Protein AF-A0A2V9FAT7-F1 (afdb_monomer_lite)

Structure (mmCIF, N/CA/C/O backbone):
data_AF-A0A2V9FAT7-F1
#
_entry.id   AF-A0A2V9FAT7-F1
#
loop_
_atom_site.group_PDB
_atom_site.id
_atom_site.type_symbol
_atom_site.label_atom_id
_atom_site.label_alt_id
_atom_site.label_comp_id
_atom_site.label_asym_id
_atom_site.label_entity_id
_atom_site.label_seq_id
_atom_site.pdbx_PDB_ins_code
_atom_site.Cartn_x
_atom_site.Cartn_y
_atom_site.Cartn_z
_atom_site.occupancy
_atom_site.B_iso_or_equiv
_atom_site.auth_seq_id
_atom_site.auth_comp_id
_atom_site.auth_asym_id
_atom_site.auth_atom_id
_atom_site.pdbx_PDB_model_num
ATOM 1 N N . MET A 1 1 ? 10.345 2.982 7.760 1.00 61.91 1 MET A N 1
ATOM 2 C CA . MET A 1 1 ? 9.130 3.819 7.870 1.00 61.91 1 MET A CA 1
ATOM 3 C C . MET A 1 1 ? 7.849 2.994 8.003 1.00 61.91 1 MET A C 1
ATOM 5 O O . MET A 1 1 ? 7.134 3.186 8.974 1.00 61.91 1 MET A O 1
ATOM 9 N N . VAL A 1 2 ? 7.610 2.011 7.125 1.00 70.38 2 VAL A N 1
ATOM 10 C CA . VAL A 1 2 ? 6.390 1.168 7.096 1.00 70.38 2 VAL A CA 1
ATOM 11 C C . VAL A 1 2 ? 5.972 0.561 8.451 1.00 70.38 2 VAL A C 1
ATOM 13 O O . VAL A 1 2 ? 4.789 0.523 8.765 1.00 70.38 2 VAL A O 1
ATOM 16 N N . ARG A 1 3 ? 6.926 0.143 9.298 1.00 78.56 3 ARG A N 1
ATOM 17 C CA . ARG A 1 3 ? 6.622 -0.410 10.634 1.00 78.56 3 ARG A CA 1
ATOM 18 C C . ARG A 1 3 ? 5.947 0.590 11.582 1.00 78.56 3 ARG A C 1
ATOM 20 O O . ARG A 1 3 ? 5.138 0.171 12.395 1.00 78.56 3 ARG A O 1
ATOM 27 N N . GLY A 1 4 ? 6.286 1.878 11.497 1.00 88.50 4 GLY A N 1
ATOM 28 C CA . GLY A 1 4 ? 5.705 2.904 12.371 1.00 88.50 4 GLY A CA 1
ATOM 29 C C . GLY A 1 4 ? 4.257 3.209 12.000 1.00 88.50 4 GLY A C 1
ATOM 30 O O . GLY A 1 4 ? 3.390 3.197 12.862 1.00 88.50 4 GLY A O 1
ATOM 31 N N . LEU A 1 5 ? 3.992 3.390 10.702 1.00 91.19 5 LEU A N 1
ATOM 32 C CA . LEU A 1 5 ? 2.635 3.608 10.195 1.00 91.19 5 LEU A CA 1
ATOM 33 C C . LEU A 1 5 ? 1.719 2.431 10.529 1.00 91.19 5 LEU A C 1
ATOM 35 O O . LEU A 1 5 ? 0.637 2.639 11.063 1.00 91.19 5 LEU A O 1
ATOM 39 N N . ARG A 1 6 ? 2.186 1.200 10.287 1.00 93.06 6 ARG A N 1
ATOM 40 C CA . ARG A 1 6 ? 1.419 -0.008 10.597 1.00 93.06 6 ARG A CA 1
ATOM 41 C C . ARG A 1 6 ? 1.012 -0.070 12.069 1.00 93.06 6 ARG A C 1
ATOM 43 O O . ARG A 1 6 ? -0.174 -0.187 12.340 1.00 93.06 6 ARG A O 1
ATOM 50 N N . HIS A 1 7 ? 1.967 0.049 12.996 1.00 94.06 7 HIS A N 1
ATOM 51 C CA . HIS A 1 7 ? 1.651 -0.023 14.424 1.00 94.06 7 HIS A CA 1
ATOM 52 C C . HIS A 1 7 ? 0.687 1.078 14.866 1.00 94.06 7 HIS A C 1
ATOM 54 O O . HIS A 1 7 ? -0.195 0.800 15.666 1.00 94.06 7 HIS A O 1
ATOM 60 N N . ASN A 1 8 ? 0.829 2.303 14.347 1.00 95.50 8 ASN A N 1
ATOM 61 C CA . ASN A 1 8 ? -0.078 3.394 14.698 1.00 95.50 8 ASN A CA 1
ATOM 62 C C . ASN A 1 8 ? -1.510 3.099 14.233 1.00 95.50 8 ASN A C 1
ATOM 64 O O . ASN A 1 8 ? -2.441 3.251 15.011 1.00 95.50 8 ASN A O 1
ATOM 68 N N . PHE A 1 9 ? -1.697 2.640 12.993 1.00 95.62 9 PHE A N 1
ATOM 69 C CA . PHE A 1 9 ? -3.034 2.314 12.495 1.00 95.62 9 PHE A CA 1
ATOM 70 C C . PHE A 1 9 ? -3.631 1.076 13.177 1.00 95.62 9 PHE A C 1
ATOM 72 O O . PHE A 1 9 ? -4.800 1.095 13.547 1.00 95.62 9 PHE A O 1
ATOM 79 N N . GLU A 1 10 ? -2.840 0.027 13.411 1.00 96.00 10 GLU A N 1
ATOM 80 C CA . GLU A 1 10 ? -3.303 -1.144 14.169 1.00 96.00 10 GLU A CA 1
ATOM 81 C C . GLU A 1 10 ? -3.681 -0.766 15.614 1.00 96.00 10 GLU A C 1
ATOM 83 O O . GLU A 1 10 ? -4.672 -1.271 16.136 1.00 96.00 10 GLU A O 1
ATOM 88 N N . PHE A 1 11 ? -2.941 0.153 16.251 1.00 96.69 11 PHE A N 1
ATOM 89 C CA . PHE A 1 11 ? -3.252 0.661 17.593 1.00 96.69 11 PHE A CA 1
ATOM 90 C C . PHE A 1 11 ? -4.583 1.424 17.641 1.00 96.69 11 PHE A C 1
ATOM 92 O O . PHE A 1 11 ? -5.352 1.249 18.582 1.00 96.69 11 PHE A O 1
ATOM 99 N N . GLU A 1 12 ? -4.885 2.209 16.607 1.00 97.12 12 GLU A N 1
ATOM 100 C CA . GLU A 1 12 ? -6.176 2.895 16.443 1.00 97.12 12 GLU A CA 1
ATOM 101 C C . GLU A 1 12 ? -7.318 1.942 16.018 1.00 97.12 12 GLU A C 1
ATOM 103 O O . GLU A 1 12 ? -8.459 2.370 15.850 1.00 97.12 12 GLU A O 1
ATOM 108 N N . GLY A 1 13 ? -7.039 0.640 15.859 1.00 97.12 13 GLY A N 1
ATOM 109 C CA . GLY A 1 13 ? -8.035 -0.397 15.578 1.00 97.12 13 GLY A CA 1
ATOM 110 C C . GLY A 1 13 ? -8.284 -0.685 14.095 1.00 97.12 13 GLY A C 1
ATOM 111 O O . GLY A 1 13 ? -9.211 -1.431 13.776 1.00 97.12 13 GLY A O 1
ATOM 112 N N . TYR A 1 14 ? -7.476 -0.138 13.183 1.00 97.25 14 TYR A N 1
ATOM 113 C CA . TYR A 1 14 ? -7.585 -0.431 11.751 1.00 97.25 14 TYR A CA 1
ATOM 114 C C . TYR A 1 14 ? -6.954 -1.784 11.394 1.00 97.25 14 TYR A C 1
ATOM 116 O O . TYR A 1 14 ? -5.934 -2.190 11.955 1.00 97.25 14 TYR A O 1
ATOM 124 N N . GLN A 1 15 ? -7.520 -2.464 10.394 1.00 96.06 15 GLN A N 1
ATOM 125 C CA . GLN A 1 15 ? -6.867 -3.605 9.749 1.00 96.06 15 GLN A CA 1
ATOM 126 C C . GLN A 1 15 ? -5.854 -3.095 8.722 1.00 96.06 15 GLN A C 1
ATOM 128 O O . GLN A 1 15 ? -6.184 -2.262 7.883 1.00 96.06 15 GLN A O 1
ATOM 133 N N . VAL A 1 16 ? -4.612 -3.581 8.794 1.00 95.56 16 VAL A N 1
ATOM 134 C CA . VAL A 1 16 ? -3.515 -3.073 7.959 1.00 95.56 16 VAL A CA 1
ATOM 135 C C . VAL A 1 16 ? -2.831 -4.209 7.205 1.00 95.56 16 VAL A C 1
ATOM 137 O O . VAL A 1 16 ? -2.212 -5.091 7.803 1.00 95.56 16 VAL A O 1
ATOM 140 N N . CYS A 1 17 ? -2.866 -4.135 5.877 1.00 95.19 17 CYS A N 1
ATOM 141 C CA . CYS A 1 17 ? -2.030 -4.922 4.972 1.00 95.19 17 CYS A CA 1
ATOM 142 C C . CYS A 1 17 ? -0.819 -4.094 4.504 1.00 95.19 17 CYS A C 1
ATOM 144 O O . CYS A 1 17 ? -0.833 -2.863 4.530 1.00 95.19 17 CYS A O 1
ATOM 146 N N . VAL A 1 18 ? 0.271 -4.758 4.105 1.00 94.69 18 VAL A N 1
ATOM 147 C CA . VAL A 1 18 ? 1.510 -4.082 3.686 1.00 94.69 18 VAL A CA 1
ATOM 148 C C . VAL A 1 18 ? 2.083 -4.736 2.437 1.00 94.69 18 VAL A C 1
ATOM 150 O O . VAL A 1 18 ? 2.540 -5.875 2.497 1.00 94.69 18 VAL A O 1
ATOM 153 N N . ALA A 1 19 ? 2.201 -3.956 1.365 1.00 95.06 19 ALA A N 1
ATOM 154 C CA . ALA A 1 19 ? 2.992 -4.289 0.185 1.00 95.06 19 ALA A CA 1
ATOM 155 C C . ALA A 1 19 ? 4.337 -3.540 0.187 1.00 95.06 19 ALA A C 1
ATOM 157 O O . ALA A 1 19 ? 4.463 -2.460 0.768 1.00 95.06 19 ALA A O 1
ATOM 158 N N . ARG A 1 20 ? 5.372 -4.129 -0.428 1.00 94.19 20 ARG A N 1
ATOM 159 C CA . ARG A 1 20 ? 6.740 -3.560 -0.467 1.00 94.19 20 ARG A CA 1
ATOM 160 C C . ARG A 1 20 ? 7.214 -3.142 -1.857 1.00 94.19 20 ARG A C 1
ATOM 162 O O . ARG A 1 20 ? 8.276 -2.536 -1.971 1.00 94.19 20 ARG A O 1
ATOM 169 N N . ASP A 1 21 ? 6.448 -3.471 -2.883 1.00 96.44 21 ASP A N 1
ATOM 170 C CA . ASP A 1 21 ? 6.671 -3.066 -4.262 1.00 96.44 21 ASP A CA 1
ATOM 171 C C . ASP A 1 21 ? 5.318 -2.875 -4.954 1.00 96.44 21 ASP A C 1
ATOM 173 O O . ASP A 1 21 ? 4.278 -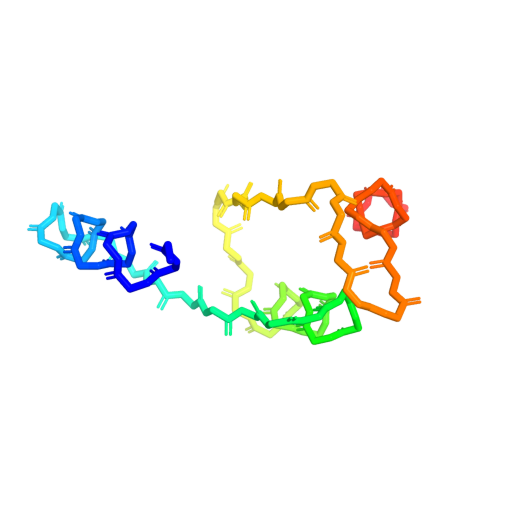3.236 -4.395 1.00 96.44 21 ASP A O 1
ATOM 177 N N . G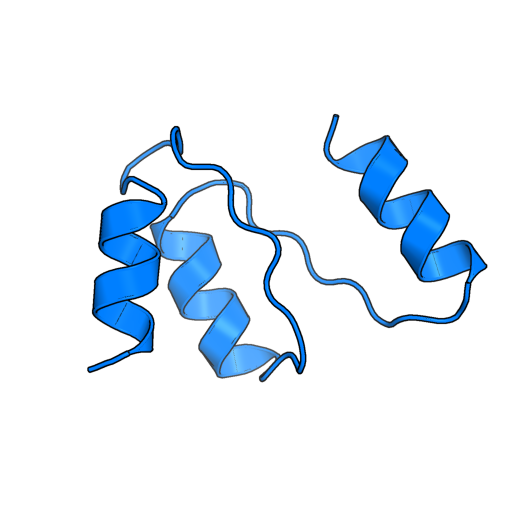LY A 1 22 ? 5.326 -2.244 -6.127 1.00 95.62 22 GLY A N 1
ATOM 178 C CA . GLY A 1 22 ? 4.076 -1.870 -6.779 1.00 95.62 22 GLY A CA 1
ATOM 179 C C . GLY A 1 22 ? 3.283 -3.048 -7.359 1.00 95.62 22 GLY A C 1
ATOM 180 O O . GLY A 1 22 ? 2.062 -2.967 -7.397 1.00 95.62 22 GLY A O 1
ATOM 181 N N . GLU A 1 23 ? 3.925 -4.158 -7.740 1.00 96.44 23 GLU A N 1
ATOM 182 C CA . GLU A 1 23 ? 3.202 -5.364 -8.187 1.00 96.44 23 GLU A CA 1
ATOM 183 C C . GLU A 1 23 ? 2.443 -5.988 -7.013 1.00 96.44 23 GLU A C 1
ATOM 185 O O . GLU A 1 23 ? 1.234 -6.191 -7.086 1.00 96.44 23 GLU A O 1
ATOM 190 N N . ALA A 1 24 ? 3.132 -6.177 -5.883 1.00 96.81 24 ALA A N 1
ATOM 191 C CA . ALA A 1 24 ? 2.514 -6.684 -4.665 1.00 96.81 24 ALA A CA 1
ATOM 192 C C . ALA A 1 24 ? 1.406 -5.751 -4.147 1.00 96.81 24 ALA A C 1
ATOM 194 O O . ALA A 1 24 ? 0.447 -6.218 -3.544 1.00 96.81 24 ALA A O 1
ATOM 195 N N . ALA A 1 25 ? 1.521 -4.436 -4.370 1.00 96.38 25 ALA A N 1
ATOM 196 C CA . ALA A 1 25 ? 0.487 -3.477 -3.981 1.00 96.38 25 ALA A CA 1
ATOM 197 C C . ALA A 1 25 ? -0.805 -3.665 -4.782 1.00 96.38 25 ALA A C 1
ATOM 199 O O . ALA A 1 25 ? -1.891 -3.566 -4.212 1.00 96.38 25 ALA A O 1
ATOM 200 N N . ILE A 1 26 ? -0.691 -3.956 -6.080 1.00 96.19 26 ILE A N 1
ATOM 201 C CA . ILE A 1 26 ? -1.842 -4.245 -6.938 1.00 96.19 26 ILE A CA 1
ATOM 202 C C . ILE A 1 26 ? -2.517 -5.537 -6.473 1.00 96.19 26 ILE A C 1
ATOM 204 O O . ILE A 1 26 ? -3.710 -5.521 -6.169 1.00 96.19 26 ILE A O 1
ATOM 208 N N . ASP A 1 27 ? -1.746 -6.618 -6.338 1.00 96.19 27 ASP A N 1
ATOM 209 C CA . ASP A 1 27 ? -2.275 -7.917 -5.917 1.00 96.19 27 ASP A CA 1
ATOM 210 C C . ASP A 1 27 ? -2.950 -7.828 -4.541 1.00 96.19 27 ASP A C 1
ATOM 212 O O . ASP A 1 27 ? -4.080 -8.283 -4.369 1.00 96.19 27 ASP A O 1
ATOM 216 N N . GLU A 1 28 ? -2.295 -7.210 -3.554 1.00 96.25 28 GLU A N 1
ATOM 217 C CA . GLU A 1 28 ? -2.832 -7.086 -2.195 1.00 96.25 28 GLU A CA 1
ATOM 218 C C . GLU A 1 28 ? -4.116 -6.252 -2.167 1.00 96.25 28 GLU A C 1
ATOM 220 O O . GLU A 1 28 ? -5.044 -6.588 -1.433 1.00 96.25 28 GLU A O 1
ATOM 225 N N . THR A 1 29 ? -4.210 -5.198 -2.984 1.00 95.88 29 THR A N 1
ATOM 226 C CA . THR A 1 29 ? -5.421 -4.369 -3.058 1.00 95.88 29 THR A CA 1
ATOM 227 C C . THR A 1 29 ? -6.626 -5.188 -3.515 1.00 95.88 29 THR A C 1
ATOM 229 O O . THR A 1 29 ? -7.692 -5.088 -2.913 1.00 95.88 29 THR A O 1
ATOM 232 N N . PHE A 1 30 ? -6.466 -6.038 -4.534 1.00 94.06 30 PHE A N 1
ATOM 233 C CA . PHE A 1 30 ? -7.563 -6.878 -5.020 1.00 94.06 30 PHE A CA 1
ATOM 234 C C . PHE A 1 30 ? -7.934 -8.008 -4.052 1.00 94.06 30 PHE A C 1
ATOM 236 O O . PHE A 1 30 ? -9.107 -8.367 -3.962 1.00 94.06 30 PHE A O 1
ATOM 243 N N . HIS A 1 31 ? -6.966 -8.558 -3.314 1.00 95.19 31 HIS A N 1
ATOM 2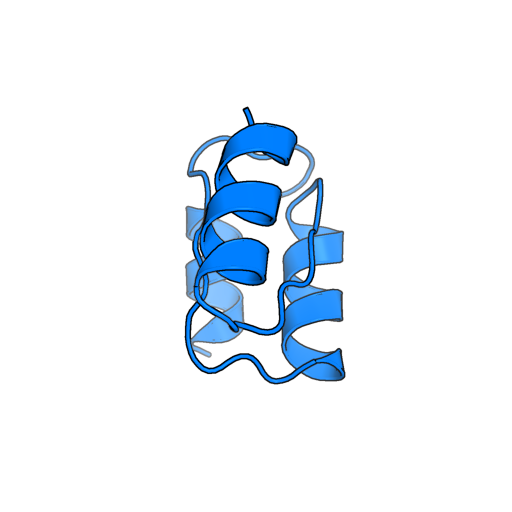44 C CA . HIS A 1 31 ? -7.229 -9.616 -2.334 1.00 95.19 31 HIS A CA 1
ATOM 245 C C . HIS A 1 31 ? -7.858 -9.092 -1.037 1.00 95.19 31 HIS A C 1
ATOM 247 O O . HIS A 1 31 ? -8.758 -9.732 -0.496 1.00 95.19 31 HIS A O 1
ATOM 253 N N . SER A 1 32 ? -7.373 -7.959 -0.523 1.00 94.50 32 SER A N 1
ATOM 254 C CA . SER A 1 32 ? -7.803 -7.406 0.769 1.00 94.50 32 SER A CA 1
ATOM 255 C C . SER A 1 32 ? -8.965 -6.416 0.657 1.00 94.50 32 SER A C 1
ATOM 257 O O . SER A 1 32 ? -9.655 -6.197 1.648 1.00 94.50 32 SER A O 1
ATOM 259 N N . ASN A 1 33 ? -9.204 -5.857 -0.537 1.00 94.38 33 ASN A N 1
ATOM 260 C CA . ASN A 1 33 ? -10.229 -4.850 -0.826 1.00 94.38 33 ASN A CA 1
ATOM 261 C C . ASN A 1 33 ? -10.289 -3.725 0.236 1.00 94.38 33 ASN A C 1
ATOM 263 O O . ASN A 1 33 ? -11.306 -3.575 0.918 1.00 94.38 33 ASN A O 1
ATOM 267 N N . PRO A 1 34 ? -9.193 -2.965 0.417 1.00 96.06 34 PRO A N 1
ATOM 268 C CA .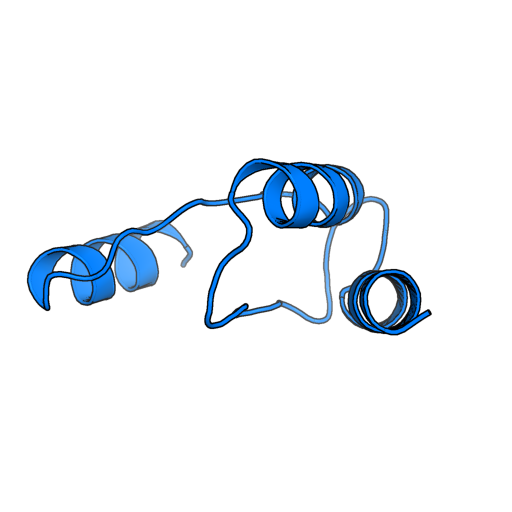 PRO A 1 34 ? -9.068 -1.991 1.495 1.00 96.06 34 PRO A CA 1
ATOM 269 C C . PRO A 1 34 ? -9.917 -0.737 1.248 1.00 96.06 34 PRO A C 1
ATOM 271 O O . PRO A 1 34 ? -10.055 -0.278 0.115 1.00 96.06 34 PRO A O 1
ATOM 274 N N . ASP A 1 35 ? -10.386 -0.106 2.327 1.00 96.44 35 ASP A N 1
ATOM 275 C CA . ASP A 1 35 ? -11.107 1.174 2.254 1.00 96.44 35 ASP A CA 1
ATOM 276 C C . ASP A 1 35 ? -10.187 2.358 1.904 1.00 96.44 35 ASP A C 1
ATOM 278 O O . ASP A 1 35 ? -10.610 3.332 1.278 1.00 96.44 35 ASP A O 1
ATOM 282 N N . ILE A 1 36 ? -8.921 2.301 2.339 1.00 95.06 36 ILE A N 1
ATOM 283 C CA . ILE A 1 36 ? -7.922 3.362 2.155 1.00 95.06 36 ILE A CA 1
ATOM 284 C C . ILE A 1 36 ? -6.575 2.743 1.781 1.00 95.06 36 ILE A C 1
ATOM 286 O O . ILE A 1 36 ? -6.103 1.809 2.427 1.00 95.06 36 ILE A O 1
ATOM 290 N N . ILE A 1 37 ? -5.914 3.335 0.783 1.00 95.06 37 ILE A N 1
ATOM 291 C CA . ILE A 1 37 ? -4.562 2.962 0.360 1.00 95.06 37 ILE A CA 1
ATOM 292 C C . ILE A 1 37 ? -3.615 4.136 0.612 1.00 95.06 37 ILE A C 1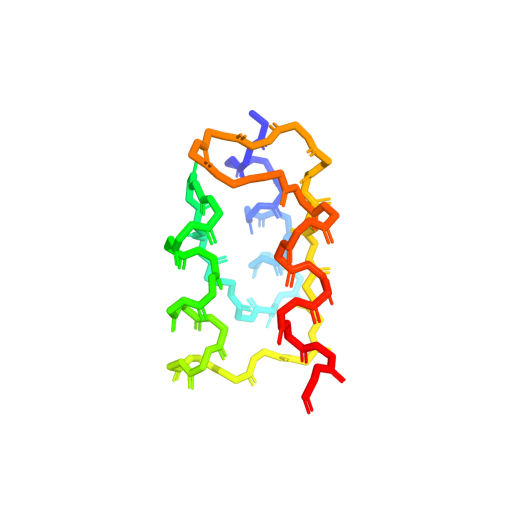
ATOM 294 O O . ILE A 1 37 ? -3.781 5.223 0.059 1.00 95.06 37 ILE A O 1
ATOM 298 N N . LEU A 1 38 ? -2.588 3.898 1.427 1.00 94.62 38 LEU A N 1
ATOM 299 C CA . LEU A 1 38 ? -1.444 4.795 1.585 1.00 94.62 38 LEU A CA 1
ATOM 300 C C . LEU A 1 38 ? -0.320 4.320 0.669 1.00 94.62 38 LEU A C 1
ATOM 302 O O . LEU A 1 38 ? 0.255 3.255 0.889 1.00 94.62 38 LEU A O 1
ATOM 306 N N . LEU A 1 39 ? -0.010 5.116 -0.351 1.00 95.19 39 LEU A N 1
ATOM 307 C CA . LEU A 1 39 ? 0.890 4.722 -1.427 1.00 95.19 39 LEU A CA 1
ATOM 308 C C . LEU A 1 39 ? 2.096 5.658 -1.523 1.00 95.19 39 LEU A C 1
ATOM 310 O O . LEU A 1 39 ? 1.942 6.877 -1.594 1.00 95.19 39 LEU A O 1
ATOM 314 N N . ASP A 1 40 ? 3.296 5.080 -1.548 1.00 94.75 40 ASP A N 1
ATOM 315 C CA . ASP A 1 40 ? 4.528 5.814 -1.844 1.00 94.75 40 ASP A CA 1
ATOM 316 C C . ASP A 1 40 ? 4.658 6.019 -3.361 1.00 94.75 40 ASP A C 1
ATOM 318 O O . ASP A 1 40 ? 4.356 5.123 -4.147 1.00 94.75 40 ASP A O 1
ATOM 322 N N . VAL A 1 41 ? 5.127 7.192 -3.783 1.00 95.19 41 VAL A N 1
ATOM 323 C CA . VAL A 1 41 ? 5.373 7.508 -5.196 1.00 95.19 41 VAL A CA 1
ATOM 324 C C . VAL A 1 41 ? 6.553 6.697 -5.737 1.00 95.19 41 VAL A C 1
ATOM 326 O O . VAL A 1 41 ? 6.497 6.210 -6.869 1.00 95.19 41 VAL A O 1
ATOM 329 N N . MET A 1 42 ? 7.608 6.532 -4.937 1.00 94.56 42 MET A N 1
ATOM 330 C CA . MET A 1 42 ? 8.840 5.854 -5.336 1.00 94.56 42 MET A CA 1
ATOM 331 C C . MET A 1 42 ? 8.833 4.421 -4.812 1.00 94.56 42 MET A C 1
ATOM 333 O O . MET A 1 42 ? 9.334 4.130 -3.727 1.00 94.56 42 MET A O 1
ATOM 337 N N . LEU A 1 43 ? 8.282 3.512 -5.612 1.00 93.75 43 LEU A N 1
ATOM 338 C CA . LEU A 1 43 ? 8.250 2.085 -5.312 1.00 93.75 43 LEU A CA 1
ATOM 339 C C . LEU A 1 43 ? 9.165 1.287 -6.255 1.00 93.75 43 LEU A C 1
ATOM 341 O O . LEU A 1 43 ? 9.370 1.677 -7.408 1.00 93.75 43 LEU A O 1
ATOM 345 N N . PRO A 1 44 ? 9.724 0.155 -5.788 1.00 93.94 44 PRO A N 1
ATOM 346 C CA . PRO A 1 44 ? 10.370 -0.809 -6.667 1.00 93.94 44 PRO A CA 1
ATOM 347 C C . PRO A 1 44 ? 9.381 -1.403 -7.682 1.00 93.94 44 PRO A C 1
ATOM 349 O O . PRO A 1 44 ? 8.197 -1.569 -7.383 1.00 93.94 44 PRO A O 1
ATOM 352 N N . LYS A 1 45 ? 9.909 -1.806 -8.847 1.00 95.12 45 LYS A N 1
ATOM 353 C CA . LYS A 1 45 ? 9.209 -2.432 -9.989 1.00 95.12 45 LYS A CA 1
ATOM 354 C C . LYS A 1 45 ? 8.185 -1.544 -10.706 1.00 95.12 45 LYS A C 1
ATOM 356 O O . LYS A 1 45 ? 8.341 -1.309 -11.898 1.00 95.12 45 LYS A O 1
ATOM 361 N N . LEU A 1 46 ? 7.187 -1.029 -9.994 1.00 95.69 46 LEU A N 1
ATOM 362 C CA . LEU A 1 46 ? 6.187 -0.084 -10.501 1.00 95.69 46 LEU A CA 1
ATOM 363 C C . LEU A 1 46 ? 6.150 1.134 -9.587 1.00 95.69 46 LEU A C 1
ATOM 365 O O . LEU A 1 46 ? 6.221 0.978 -8.370 1.00 95.69 46 LEU A O 1
ATOM 369 N N . SER A 1 47 ? 6.013 2.335 -10.153 1.00 96.50 47 SER A N 1
ATOM 370 C CA . SER A 1 47 ? 5.859 3.545 -9.341 1.00 96.50 47 SER A CA 1
ATOM 371 C C . SER A 1 47 ? 4.477 3.599 -8.685 1.00 96.50 47 SER A C 1
ATOM 373 O O . SER A 1 47 ? 3.514 3.015 -9.188 1.00 96.50 47 SER A O 1
ATOM 375 N N . GLY A 1 48 ? 4.334 4.371 -7.605 1.00 95.69 48 GLY A N 1
ATOM 376 C CA . GLY A 1 48 ? 3.023 4.600 -6.989 1.00 95.69 48 GLY A CA 1
ATOM 377 C C . GLY A 1 48 ? 2.017 5.233 -7.950 1.00 95.69 48 GLY A C 1
ATOM 378 O O . GLY A 1 48 ? 0.829 4.930 -7.910 1.00 95.69 48 GLY A O 1
ATOM 379 N N . LEU A 1 49 ? 2.479 6.065 -8.889 1.00 96.69 49 LEU A N 1
ATOM 380 C CA . LEU A 1 49 ? 1.596 6.632 -9.909 1.00 96.69 49 LEU A CA 1
ATOM 381 C C . LEU A 1 49 ? 1.080 5.563 -10.877 1.00 96.69 49 LEU A C 1
ATOM 383 O O . LEU A 1 49 ? -0.080 5.629 -11.280 1.00 96.69 49 LEU A O 1
ATOM 387 N N . ASP A 1 50 ? 1.905 4.579 -11.236 1.00 96.88 50 ASP A N 1
ATOM 388 C CA . ASP A 1 50 ? 1.489 3.472 -12.103 1.00 96.88 50 ASP A CA 1
ATOM 389 C C . ASP A 1 50 ? 0.483 2.564 -11.392 1.00 96.88 50 ASP A C 1
ATOM 391 O O . ASP A 1 50 ? -0.556 2.242 -11.968 1.00 96.88 50 ASP A O 1
ATOM 395 N N . VAL A 1 51 ? 0.724 2.252 -10.115 1.00 96.69 51 VAL A N 1
ATOM 396 C CA . VAL A 1 51 ? -0.222 1.515 -9.262 1.00 96.69 51 VAL A CA 1
ATOM 397 C C . VAL A 1 51 ? -1.557 2.262 -9.154 1.00 96.69 51 VAL A C 1
ATOM 399 O O . VAL A 1 51 ? -2.606 1.682 -9.422 1.00 96.69 51 VAL A O 1
ATOM 402 N N . CYS A 1 52 ? -1.543 3.568 -8.855 1.00 95.69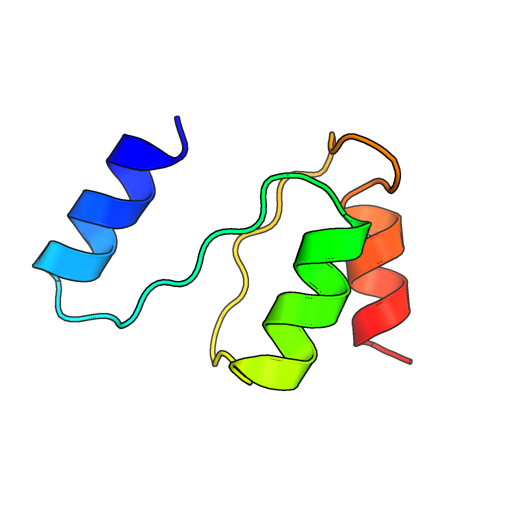 52 CYS A N 1
ATOM 403 C CA . CYS A 1 52 ? -2.761 4.385 -8.808 1.00 95.69 52 CYS A CA 1
ATOM 404 C C . CYS A 1 52 ? -3.530 4.392 -10.133 1.00 95.69 52 CYS A C 1
ATOM 406 O O . CYS A 1 52 ? -4.759 4.425 -10.123 1.00 95.69 52 CYS A O 1
ATOM 408 N N . ARG A 1 53 ? -2.838 4.412 -11.279 1.00 95.94 53 ARG A N 1
ATOM 409 C CA . ARG A 1 53 ? -3.503 4.325 -12.588 1.00 95.94 53 ARG A CA 1
ATOM 410 C C . ARG A 1 53 ? -4.128 2.952 -12.797 1.00 95.94 53 ARG A C 1
ATOM 412 O O . ARG A 1 53 ? -5.256 2.898 -13.270 1.00 95.94 53 ARG A O 1
ATOM 419 N N . HIS A 1 54 ? -3.424 1.884 -12.427 1.00 95.19 54 HIS A N 1
ATOM 420 C CA . HIS A 1 54 ? -3.902 0.512 -12.575 1.00 95.19 54 HIS A CA 1
ATOM 421 C C . HIS A 1 54 ? -5.166 0.248 -11.748 1.00 95.19 54 HIS A C 1
ATOM 423 O O . HIS A 1 54 ? -6.130 -0.290 -12.269 1.00 95.19 54 HIS A O 1
ATOM 429 N N . LEU A 1 55 ? -5.195 0.693 -10.490 1.00 93.75 55 LEU A N 1
ATOM 430 C CA . LEU A 1 55 ? -6.331 0.477 -9.584 1.00 93.75 55 LEU A CA 1
ATOM 431 C C . LEU A 1 55 ? -7.570 1.332 -9.907 1.00 93.75 55 LEU A C 1
ATOM 433 O O . LEU A 1 55 ? -8.636 1.099 -9.348 1.00 93.75 55 LEU A O 1
ATOM 437 N N . ARG A 1 56 ? -7.434 2.358 -10.758 1.00 90.25 56 ARG A N 1
ATOM 438 C CA . ARG A 1 56 ? -8.539 3.245 -11.165 1.00 90.25 56 ARG A CA 1
ATOM 439 C C . ARG A 1 56 ? -9.184 2.856 -12.498 1.00 90.25 56 ARG A C 1
ATOM 441 O O . ARG A 1 56 ? -10.182 3.485 -12.850 1.00 90.25 56 ARG A O 1
ATOM 448 N N . ALA A 1 57 ? -8.570 1.946 -13.254 1.00 71.81 57 ALA A N 1
ATOM 449 C CA . ALA A 1 57 ? -9.079 1.462 -14.537 1.00 71.81 57 ALA A CA 1
ATOM 450 C C . ALA A 1 57 ? -10.211 0.450 -14.325 1.00 71.81 57 ALA A C 1
ATOM 452 O O . ALA A 1 57 ? -11.163 0.493 -15.135 1.00 71.81 57 ALA A O 1
#

Secondary structure (DSSP, 8-state):
-HHHHHHHHHHTT------SSHHHHHHHHHHH--S-----SS-SSS-HHHHHHHHT-

Foldseek 3Di:
DVVVVVVVCVVVPDDDDDDQALVSVLVCCVVVVDPDDDAAQDGPPDGSVRSVVVVVD

Radius of gyration: 11.36 Å; chains: 1; bounding box: 22×17×32 Å

Sequence (57 aa):
MVRGLRHNFEFEGYQVCVARDGEAAIDETFHSNPDIILLDVMLPKLSGLDVCRHLRA

pLDDT: mean 93.48, std 6.65, range [61.91, 97.25]